Protein AF-A0A6V7K959-F1 (afdb_monomer_lite)

Secondary structure (DSSP, 8-state):
---HHHHHHHHHHSHHHHHHS-TTSTTT-HHHHHHHHHHHTGGGGS-----TTTSTTTS---

Radius of gyration: 14.24 Å; chains: 1; bounding box: 36×24×32 Å

Organism: NCBI:txid1563983

Structure (mmCIF, N/CA/C/O backbone):
data_AF-A0A6V7K959-F1
#
_entry.id   AF-A0A6V7K959-F1
#
loop_
_atom_site.group_PDB
_atom_site.id
_atom_site.type_symbol
_atom_site.label_atom_id
_atom_site.label_alt_id
_atom_site.label_comp_id
_atom_site.label_asym_id
_atom_site.label_entity_id
_atom_site.label_seq_id
_atom_site.pdbx_PDB_ins_code
_atom_site.Cartn_x
_atom_site.Cartn_y
_atom_site.Cartn_z
_atom_site.occupancy
_atom_site.B_iso_or_equiv
_atom_site.auth_seq_id
_atom_site.auth_comp_id
_atom_site.auth_asym_id
_atom_site.auth_atom_id
_atom_site.pdbx_PDB_model_num
ATOM 1 N N . GLU A 1 1 ? 13.789 -7.722 -6.110 1.00 57.12 1 GLU A N 1
ATOM 2 C CA . GLU A 1 1 ? 12.378 -8.101 -5.889 1.00 57.12 1 GLU A CA 1
ATOM 3 C C . GLU A 1 1 ? 11.558 -6.843 -5.626 1.00 57.12 1 GLU A C 1
ATOM 5 O O . GLU A 1 1 ? 12.070 -5.938 -4.974 1.00 57.12 1 GLU A O 1
ATOM 10 N N . GLN A 1 2 ? 10.334 -6.738 -6.147 1.00 66.69 2 GLN A N 1
ATOM 11 C CA . GLN A 1 2 ? 9.478 -5.556 -5.950 1.00 66.69 2 GLN A CA 1
ATOM 12 C C . GLN A 1 2 ? 8.491 -5.809 -4.817 1.00 66.69 2 GLN A C 1
ATOM 14 O O . GLN A 1 2 ? 7.321 -6.104 -5.027 1.00 66.69 2 GLN A O 1
ATOM 19 N N . LEU A 1 3 ? 8.997 -5.710 -3.593 1.00 75.75 3 LEU A N 1
ATOM 20 C CA . LEU A 1 3 ? 8.245 -6.079 -2.395 1.00 75.75 3 LEU A CA 1
ATOM 21 C C . LEU A 1 3 ? 7.460 -4.909 -1.792 1.00 75.75 3 LEU A C 1
ATOM 23 O O . LEU A 1 3 ? 6.690 -5.119 -0.864 1.00 75.75 3 LEU A O 1
ATOM 27 N N . LEU A 1 4 ? 7.639 -3.681 -2.295 1.00 79.06 4 LEU A N 1
ATOM 28 C CA . LEU A 1 4 ? 7.102 -2.472 -1.660 1.00 79.06 4 LEU A CA 1
ATOM 29 C C . LEU A 1 4 ? 5.582 -2.521 -1.480 1.00 79.06 4 LEU A C 1
ATOM 31 O O . LEU A 1 4 ? 5.107 -2.322 -0.370 1.00 79.06 4 LEU A O 1
ATOM 35 N N . HIS A 1 5 ? 4.821 -2.835 -2.529 1.00 78.75 5 HIS A N 1
ATOM 36 C CA . HIS A 1 5 ? 3.359 -2.904 -2.435 1.00 78.75 5 HIS A CA 1
ATOM 37 C C . HIS A 1 5 ? 2.887 -4.098 -1.580 1.00 78.75 5 HIS A C 1
ATOM 39 O O . HIS A 1 5 ? 1.907 -3.983 -0.846 1.00 78.75 5 HIS A O 1
ATOM 45 N N . THR A 1 6 ? 3.611 -5.222 -1.614 1.00 80.75 6 THR A N 1
ATOM 46 C CA . TH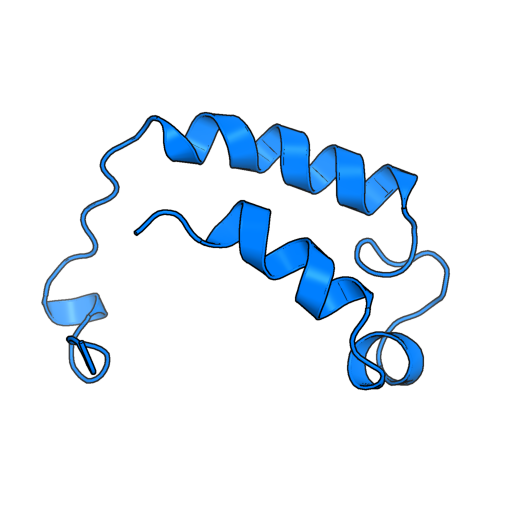R A 1 6 ? 3.295 -6.441 -0.850 1.00 80.75 6 THR A CA 1
ATOM 47 C C . THR A 1 6 ? 3.578 -6.290 0.643 1.00 80.75 6 THR A C 1
ATOM 49 O O . THR A 1 6 ? 2.825 -6.811 1.461 1.00 80.75 6 THR A O 1
ATOM 52 N N . MET A 1 7 ? 4.627 -5.551 1.014 1.00 87.00 7 MET A N 1
ATOM 53 C CA . MET A 1 7 ? 5.040 -5.336 2.406 1.00 87.00 7 MET A CA 1
ATOM 54 C C . MET A 1 7 ? 4.097 -4.402 3.170 1.00 87.00 7 MET A C 1
ATOM 56 O O . MET A 1 7 ? 3.993 -4.509 4.391 1.00 87.00 7 MET A O 1
ATOM 60 N N . LEU A 1 8 ? 3.364 -3.526 2.475 1.00 87.88 8 LEU A N 1
ATOM 61 C CA . LEU A 1 8 ? 2.468 -2.564 3.119 1.00 87.88 8 LEU A CA 1
ATOM 62 C C . LEU A 1 8 ? 1.307 -3.213 3.886 1.00 87.88 8 LEU A C 1
ATOM 64 O O . LEU A 1 8 ? 0.922 -2.682 4.922 1.00 87.88 8 LEU A O 1
ATOM 68 N N . ARG A 1 9 ? 0.774 -4.357 3.430 1.00 87.69 9 ARG A N 1
ATOM 69 C CA . ARG A 1 9 ? -0.310 -5.075 4.137 1.00 87.69 9 ARG A CA 1
ATOM 70 C C . ARG A 1 9 ? 0.160 -5.713 5.453 1.00 87.69 9 ARG A C 1
ATOM 72 O O . ARG A 1 9 ? -0.409 -5.409 6.493 1.00 87.69 9 ARG A O 1
ATOM 79 N N . PRO A 1 10 ? 1.234 -6.523 5.478 1.00 90.00 10 PRO A N 1
ATOM 80 C CA . PRO A 1 10 ? 1.794 -7.001 6.741 1.00 90.00 10 PRO A CA 1
ATOM 81 C C . PRO A 1 10 ? 2.178 -5.861 7.693 1.00 90.00 10 PRO A C 1
ATOM 83 O O . PRO A 1 10 ? 2.028 -5.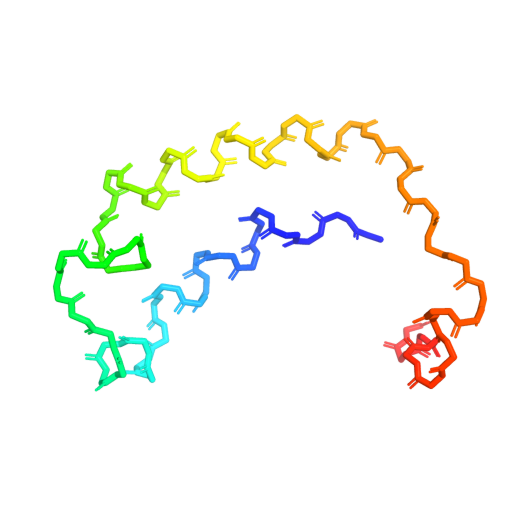995 8.905 1.00 90.00 10 PRO A O 1
ATOM 86 N N . MET A 1 11 ? 2.652 -4.730 7.157 1.00 89.75 11 MET A N 1
ATOM 87 C CA . MET A 1 11 ? 2.955 -3.548 7.961 1.00 89.75 11 MET A CA 1
ATOM 88 C C . MET A 1 11 ? 1.697 -2.892 8.539 1.00 89.75 11 MET A C 1
ATOM 90 O O . MET A 1 11 ? 1.739 -2.500 9.700 1.00 89.75 11 MET A O 1
ATOM 94 N N . SER A 1 12 ? 0.589 -2.778 7.798 1.00 91.31 12 SER A N 1
ATOM 95 C CA . SER A 1 12 ? -0.668 -2.240 8.347 1.00 91.31 12 SER A CA 1
ATOM 96 C C . SER A 1 12 ? -1.229 -3.107 9.469 1.00 91.31 12 SER A C 1
ATOM 98 O O . SER A 1 12 ? -1.731 -2.580 10.460 1.00 91.31 12 SER A O 1
ATOM 100 N N . ASP A 1 13 ? -1.088 -4.426 9.334 1.00 91.06 13 ASP A N 1
ATOM 101 C CA . ASP A 1 13 ? -1.622 -5.406 10.284 1.00 91.06 13 ASP A CA 1
ATOM 102 C C . ASP A 1 13 ? -0.726 -5.579 11.522 1.00 91.06 13 ASP A C 1
ATOM 104 O O . ASP A 1 13 ? -1.122 -6.190 12.519 1.00 91.06 13 ASP A O 1
ATOM 108 N N . ALA A 1 14 ? 0.496 -5.039 11.485 1.00 93.50 14 ALA A N 1
ATOM 109 C CA . ALA A 1 14 ? 1.420 -5.110 12.601 1.00 93.50 14 ALA A CA 1
ATOM 110 C C . ALA A 1 14 ? 0.894 -4.317 13.805 1.00 93.50 14 ALA A C 1
ATOM 112 O O . ALA A 1 14 ? 0.489 -3.158 13.705 1.00 93.50 14 ALA A O 1
ATOM 113 N N . ARG A 1 15 ? 0.999 -4.917 14.995 1.00 92.69 15 ARG A N 1
ATOM 114 C CA . ARG A 1 15 ? 0.608 -4.276 16.258 1.00 92.69 15 ARG A CA 1
ATOM 115 C C . ARG A 1 15 ? 1.318 -2.937 16.482 1.00 92.69 15 ARG A C 1
ATOM 117 O O . ARG A 1 15 ? 0.693 -1.986 16.941 1.00 92.69 15 ARG A O 1
ATOM 124 N N . SER A 1 16 ? 2.595 -2.850 16.112 1.00 92.69 16 SER A N 1
ATOM 125 C CA . SER A 1 16 ? 3.374 -1.611 16.182 1.00 92.69 16 SER A CA 1
ATOM 126 C C . SER A 1 16 ? 2.729 -0.481 15.385 1.00 92.69 16 SER A C 1
ATOM 128 O O . SER A 1 16 ? 2.749 0.661 15.824 1.00 92.69 16 SER A O 1
ATOM 130 N N . THR A 1 17 ? 2.093 -0.779 14.255 1.00 92.56 17 THR A N 1
ATOM 131 C CA . THR A 1 17 ? 1.411 0.231 13.445 1.00 92.56 17 THR A CA 1
ATOM 132 C C . THR A 1 17 ? 0.173 0.778 14.149 1.00 92.56 17 THR A C 1
ATOM 134 O O . THR A 1 17 ? -0.065 1.984 14.125 1.00 92.56 17 THR A O 1
ATOM 137 N N . ALA A 1 18 ? -0.579 -0.072 14.852 1.00 91.12 18 ALA A N 1
ATOM 138 C CA . ALA A 1 18 ? -1.706 0.370 15.672 1.00 91.12 18 ALA A CA 1
ATOM 139 C C . ALA A 1 18 ? -1.267 1.201 16.893 1.00 91.12 18 ALA A C 1
ATOM 141 O O . ALA A 1 18 ? -1.994 2.098 17.314 1.00 91.12 18 ALA A O 1
ATOM 142 N N . GLU A 1 19 ? -0.090 0.917 17.451 1.00 94.38 19 GLU A N 1
ATOM 143 C CA . GLU A 1 19 ? 0.440 1.615 18.629 1.00 94.38 19 GLU A CA 1
ATOM 144 C C . GLU A 1 19 ? 1.170 2.922 18.278 1.00 94.38 19 GLU A C 1
ATOM 146 O O . GLU A 1 19 ? 1.172 3.851 19.082 1.00 94.38 19 GLU A O 1
ATOM 151 N N . MET A 1 20 ? 1.777 3.015 17.090 1.00 94.56 20 MET A N 1
ATOM 152 C CA . MET A 1 20 ? 2.631 4.147 16.701 1.00 94.56 20 MET A CA 1
ATOM 153 C C . MET A 1 20 ? 1.960 5.162 15.772 1.00 94.56 20 MET A C 1
ATOM 155 O O . MET A 1 20 ? 2.460 6.278 15.649 1.00 94.56 20 MET A O 1
ATOM 159 N N . TYR A 1 21 ? 0.859 4.799 15.109 1.00 93.75 21 TYR A N 1
ATOM 160 C CA . TYR A 1 21 ? 0.186 5.671 14.147 1.00 93.75 21 TYR A CA 1
ATOM 161 C C . TYR A 1 21 ? -1.249 5.992 14.559 1.00 93.75 21 TYR A C 1
ATOM 163 O O . TYR A 1 21 ? -1.948 5.173 15.154 1.00 93.75 21 TYR A O 1
ATOM 171 N N . GLU A 1 22 ? -1.719 7.176 14.174 1.00 92.56 22 GLU A N 1
ATOM 172 C CA . GLU A 1 22 ? -3.101 7.616 14.378 1.00 92.56 22 GLU A CA 1
ATOM 173 C C . GLU A 1 22 ? -4.087 6.871 13.463 1.00 92.56 22 GLU A C 1
ATOM 175 O O . GLU A 1 22 ? -3.722 6.406 12.383 1.00 92.56 22 GLU A O 1
ATOM 180 N N . GLU A 1 23 ? -5.360 6.777 13.852 1.00 88.44 23 GLU A N 1
ATOM 181 C CA . GLU A 1 23 ? -6.403 6.077 13.073 1.00 88.44 23 GLU A CA 1
ATOM 182 C C . GLU A 1 23 ? -6.612 6.651 11.665 1.00 88.44 23 GLU A C 1
ATOM 184 O O . GLU A 1 23 ? -6.952 5.922 10.735 1.00 88.44 23 GLU A O 1
ATOM 189 N N . THR A 1 24 ? -6.358 7.946 11.489 1.00 87.88 24 THR A N 1
ATOM 190 C CA . THR A 1 24 ? -6.433 8.648 10.201 1.00 87.88 24 THR A CA 1
ATOM 191 C C . THR A 1 24 ? -5.170 8.491 9.351 1.00 87.88 24 THR A C 1
ATOM 193 O O . THR A 1 24 ? -5.137 8.965 8.214 1.00 87.88 24 THR A O 1
ATOM 196 N N . SER A 1 25 ? -4.130 7.829 9.866 1.00 91.38 25 SER A N 1
ATOM 197 C CA . SER A 1 25 ? -2.877 7.610 9.144 1.00 91.38 25 SER A CA 1
ATOM 198 C C . SER A 1 25 ? -3.049 6.680 7.939 1.00 91.38 25 SER A C 1
ATOM 200 O O . SER A 1 25 ? -3.931 5.820 7.896 1.00 91.38 25 SER A O 1
ATOM 202 N N . PHE A 1 26 ? -2.143 6.808 6.968 1.00 90.06 26 PHE A N 1
ATOM 203 C CA . PHE A 1 26 ? -2.155 6.012 5.738 1.00 90.06 26 PHE A CA 1
ATOM 204 C C . PHE A 1 26 ? -2.121 4.501 5.980 1.00 90.06 26 PHE A C 1
ATOM 206 O O . PHE A 1 26 ? -2.789 3.764 5.263 1.00 90.06 26 PHE A O 1
ATOM 213 N N . LEU A 1 27 ? -1.358 4.043 6.976 1.00 90.38 27 LEU A N 1
ATOM 214 C CA . LEU A 1 27 ? -1.218 2.615 7.263 1.00 90.38 27 LEU A CA 1
ATOM 215 C C . LEU A 1 27 ? -2.411 2.043 8.039 1.00 90.38 27 LEU A C 1
ATOM 217 O O . LEU A 1 27 ? -2.644 0.842 7.961 1.00 90.38 27 LEU A O 1
ATOM 221 N N . ARG A 1 28 ? -3.174 2.872 8.768 1.00 91.69 28 ARG A N 1
ATOM 222 C CA . ARG A 1 28 ? -4.351 2.425 9.538 1.00 91.69 28 ARG A CA 1
ATOM 223 C C . ARG A 1 28 ? -5.672 2.615 8.798 1.00 91.69 28 ARG A C 1
ATOM 225 O O . ARG A 1 28 ? -6.636 1.916 9.096 1.00 91.69 28 ARG A O 1
ATOM 232 N N . ASN A 1 29 ? -5.728 3.526 7.830 1.00 92.81 29 ASN A N 1
ATOM 233 C CA . ASN A 1 29 ? -6.916 3.744 7.019 1.00 92.81 29 ASN A CA 1
ATOM 234 C C . ASN A 1 29 ? -6.883 2.853 5.761 1.00 92.81 29 ASN A C 1
ATOM 236 O O . ASN A 1 29 ? -6.084 3.111 4.858 1.00 92.81 29 ASN A O 1
ATOM 240 N N . PRO A 1 30 ? -7.781 1.858 5.630 1.00 90.00 30 PRO A N 1
ATOM 241 C CA . PRO A 1 30 ? -7.753 0.906 4.519 1.00 90.00 30 PRO A CA 1
ATOM 242 C C . PRO A 1 30 ? -7.964 1.563 3.148 1.00 90.00 30 PRO A C 1
ATOM 244 O O . PRO A 1 30 ? -7.437 1.077 2.150 1.00 90.00 30 PRO A O 1
ATOM 247 N N . ASN A 1 31 ? -8.687 2.686 3.074 1.00 92.50 31 ASN A N 1
ATOM 248 C CA . ASN A 1 31 ? -8.872 3.408 1.814 1.00 92.50 31 ASN A CA 1
ATOM 249 C C . ASN A 1 31 ? -7.564 4.070 1.362 1.00 92.50 31 ASN A C 1
ATOM 251 O O . ASN A 1 31 ? -7.198 3.984 0.191 1.00 92.50 31 ASN A O 1
ATOM 255 N N . LEU A 1 32 ? -6.838 4.691 2.298 1.00 92.56 32 LEU A N 1
ATOM 256 C CA . LEU A 1 32 ? -5.544 5.323 2.024 1.00 92.56 32 LEU A CA 1
ATOM 257 C C . LEU A 1 32 ? -4.449 4.285 1.755 1.00 92.56 32 LEU A C 1
ATOM 259 O O . LEU A 1 32 ? -3.623 4.483 0.865 1.00 92.56 32 LEU A O 1
ATOM 263 N N . LEU A 1 33 ? -4.477 3.161 2.471 1.00 91.75 33 LEU A N 1
ATOM 264 C CA . LEU A 1 33 ? -3.582 2.031 2.245 1.00 91.75 33 LEU A CA 1
ATOM 265 C C . LEU A 1 33 ? -3.770 1.450 0.839 1.00 91.75 33 LEU A C 1
ATOM 267 O O . LEU A 1 33 ? -2.799 1.284 0.107 1.00 91.75 33 LEU A O 1
ATOM 271 N N . ASN A 1 34 ? -5.016 1.189 0.431 1.00 91.44 34 ASN A N 1
ATOM 272 C CA . ASN A 1 34 ? -5.314 0.691 -0.912 1.00 91.44 34 ASN A CA 1
ATOM 273 C C . ASN A 1 34 ? -4.940 1.702 -1.998 1.00 91.44 34 ASN A C 1
ATOM 275 O O . ASN A 1 34 ? -4.458 1.309 -3.057 1.00 91.44 34 ASN A O 1
ATOM 279 N N . PHE A 1 35 ? -5.130 2.998 -1.748 1.00 92.94 35 PHE A N 1
ATOM 280 C CA . PHE A 1 35 ? -4.662 4.044 -2.653 1.00 92.94 35 PHE A CA 1
ATOM 281 C C . PHE A 1 35 ? -3.136 4.007 -2.824 1.00 92.94 35 PHE A C 1
ATOM 283 O O . PHE A 1 35 ? -2.641 4.019 -3.949 1.00 92.94 35 PHE A O 1
ATOM 290 N N . LEU A 1 36 ? -2.389 3.887 -1.723 1.00 90.38 36 LEU A N 1
ATOM 291 C CA . LEU A 1 36 ? -0.930 3.788 -1.755 1.00 90.38 36 LEU A CA 1
ATOM 292 C C . LEU A 1 36 ? -0.456 2.524 -2.488 1.00 90.38 36 LEU A C 1
ATOM 294 O O . LEU A 1 36 ? 0.470 2.597 -3.292 1.00 90.38 36 LEU A O 1
ATOM 298 N N . ILE A 1 37 ? -1.113 1.383 -2.261 1.00 89.62 37 ILE A N 1
ATOM 299 C CA . ILE A 1 37 ? -0.817 0.129 -2.967 1.00 89.62 37 ILE A CA 1
ATOM 300 C C . ILE A 1 37 ? -1.009 0.302 -4.477 1.00 89.62 37 ILE A C 1
ATOM 302 O O . ILE A 1 37 ? -0.102 -0.046 -5.224 1.00 89.62 37 ILE A O 1
ATOM 306 N N . HIS A 1 38 ? -2.119 0.896 -4.927 1.00 90.06 38 HIS A N 1
ATOM 307 C CA . HIS A 1 38 ? -2.354 1.135 -6.358 1.00 90.06 38 HIS A CA 1
ATOM 308 C C . HIS A 1 38 ? -1.339 2.099 -6.986 1.00 90.06 38 HIS A C 1
ATOM 310 O O . HIS A 1 38 ? -1.025 1.966 -8.163 1.00 90.06 38 HIS A O 1
ATOM 316 N N . ILE A 1 39 ? -0.796 3.063 -6.234 1.00 89.88 39 ILE A N 1
ATOM 317 C CA . ILE A 1 39 ? 0.282 3.934 -6.740 1.00 89.88 39 ILE A CA 1
ATOM 318 C C . ILE A 1 39 ? 1.594 3.159 -6.906 1.00 89.88 39 ILE A C 1
ATOM 320 O O . ILE A 1 39 ? 2.362 3.425 -7.831 1.00 89.88 39 ILE A O 1
ATOM 324 N N . LEU A 1 40 ? 1.875 2.222 -6.000 1.00 86.31 40 LEU A N 1
ATOM 325 C CA . LEU A 1 40 ? 3.114 1.442 -5.997 1.00 86.31 40 LEU A CA 1
ATOM 326 C C . LEU A 1 40 ? 3.046 0.195 -6.888 1.00 86.31 40 LEU A C 1
ATOM 328 O O . LEU A 1 40 ? 4.089 -0.351 -7.238 1.00 86.31 40 LEU A O 1
ATOM 332 N N . GLU A 1 41 ? 1.851 -0.260 -7.257 1.00 86.12 41 GLU A N 1
ATOM 333 C CA . GLU A 1 41 ? 1.637 -1.407 -8.142 1.00 86.12 41 GLU A CA 1
ATOM 334 C C . GLU A 1 41 ? 2.312 -1.214 -9.516 1.00 86.12 41 GLU A C 1
ATOM 336 O O . GLU A 1 41 ? 3.105 -2.079 -9.885 1.00 86.12 41 GLU A O 1
ATOM 341 N N . PRO A 1 42 ? 2.180 -0.070 -10.218 1.00 87.12 42 PRO A N 1
ATOM 342 C CA . PRO A 1 42 ? 2.926 0.190 -11.451 1.00 87.12 42 PRO A CA 1
ATOM 343 C C . PRO A 1 42 ? 4.448 0.143 -11.283 1.00 87.12 42 PRO A C 1
ATOM 345 O O . PRO A 1 42 ? 5.157 -0.222 -12.215 1.00 87.12 42 PRO A O 1
ATOM 348 N N . LEU A 1 43 ? 4.985 0.463 -10.095 1.00 83.12 43 LEU A N 1
ATOM 349 C CA . LEU A 1 43 ? 6.429 0.360 -9.836 1.00 83.12 43 LEU A CA 1
ATOM 350 C C . LEU A 1 43 ? 6.928 -1.092 -9.896 1.00 83.12 43 LEU A C 1
ATOM 352 O O . LEU A 1 43 ? 8.126 -1.314 -10.086 1.00 83.12 43 LEU A O 1
ATOM 356 N N . SER A 1 44 ? 6.024 -2.072 -9.774 1.00 78.56 44 SER A N 1
ATOM 357 C CA . SER A 1 44 ? 6.331 -3.488 -9.986 1.00 78.56 44 SER A CA 1
ATOM 358 C C . SER A 1 44 ? 6.583 -3.858 -11.456 1.00 78.56 44 SER A C 1
ATOM 360 O O . SER A 1 44 ? 7.107 -4.924 -11.757 1.00 78.56 44 SER A O 1
ATOM 362 N N . GLU A 1 45 ? 6.316 -2.970 -12.406 1.00 82.19 45 GLU A N 1
ATOM 363 C CA . GLU A 1 45 ? 6.657 -3.225 -13.810 1.00 82.19 45 GLU A CA 1
ATOM 364 C C . GLU A 1 45 ? 8.074 -2.739 -14.156 1.00 82.19 45 GLU A C 1
ATOM 366 O O . GLU A 1 45 ? 8.668 -3.165 -15.148 1.00 82.19 45 GLU A O 1
ATOM 371 N N . PHE A 1 46 ? 8.667 -1.882 -13.317 1.00 81.19 46 PHE A N 1
ATOM 372 C CA . PHE A 1 46 ? 9.976 -1.285 -13.576 1.00 81.19 46 PHE A CA 1
ATOM 373 C C . PHE A 1 46 ? 11.109 -2.082 -12.937 1.00 81.19 46 PHE A C 1
ATOM 375 O O . PHE A 1 46 ? 11.141 -2.301 -11.725 1.00 81.19 46 PHE A O 1
ATOM 382 N N . HIS A 1 47 ? 12.118 -2.430 -13.737 1.00 74.81 47 HIS A N 1
ATOM 383 C CA . HIS A 1 47 ? 13.356 -3.015 -13.231 1.00 74.81 47 HIS A CA 1
ATOM 384 C C . HIS A 1 47 ? 14.213 -1.946 -12.528 1.00 74.81 47 HIS A C 1
ATOM 386 O O . HIS A 1 47 ? 15.137 -1.376 -13.107 1.00 74.81 47 HIS A O 1
ATOM 392 N N . ILE A 1 48 ? 13.872 -1.645 -11.272 1.00 77.38 48 ILE A N 1
ATOM 393 C CA . ILE A 1 48 ? 14.609 -0.695 -10.435 1.00 77.38 48 ILE A CA 1
ATOM 394 C C . ILE A 1 48 ? 15.871 -1.390 -9.916 1.00 77.38 48 ILE A C 1
ATOM 396 O O . ILE A 1 48 ? 15.827 -2.179 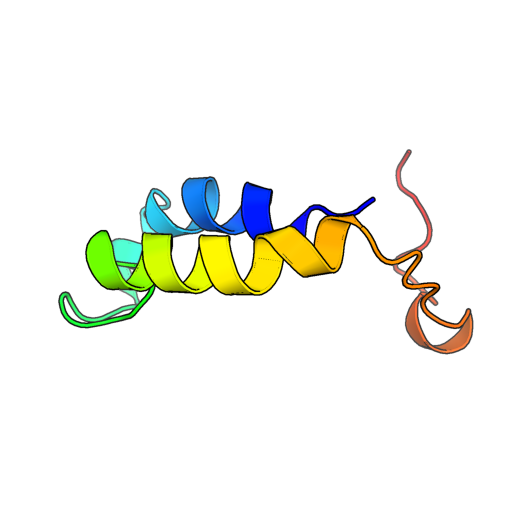-8.970 1.00 77.38 48 ILE A O 1
ATOM 400 N N . VAL A 1 49 ? 17.005 -1.092 -10.547 1.00 77.12 49 VAL A N 1
ATOM 401 C CA . VAL A 1 49 ? 18.324 -1.544 -10.092 1.00 77.12 49 VAL A CA 1
ATOM 402 C C . VAL A 1 49 ? 18.868 -0.519 -9.110 1.00 77.12 49 VAL A C 1
ATOM 404 O O . VAL A 1 49 ? 19.206 0.599 -9.489 1.00 77.12 49 VAL A O 1
ATOM 407 N N . LEU A 1 50 ? 18.961 -0.899 -7.838 1.00 74.38 50 LEU A N 1
ATOM 408 C CA . LEU A 1 50 ? 19.669 -0.098 -6.847 1.00 74.38 50 LEU A CA 1
ATOM 409 C C . LEU A 1 50 ? 21.178 -0.272 -7.050 1.00 74.38 50 LEU A C 1
ATOM 411 O O . LEU A 1 50 ? 21.681 -1.395 -7.125 1.00 74.38 50 LEU A O 1
ATOM 415 N N . GLU A 1 51 ? 21.905 0.840 -7.143 1.00 76.69 51 GLU A N 1
ATOM 416 C CA . GLU A 1 51 ? 23.355 0.814 -7.329 1.00 76.69 51 GLU A CA 1
ATOM 417 C C . GLU A 1 51 ? 24.073 0.094 -6.175 1.00 76.69 51 GLU A C 1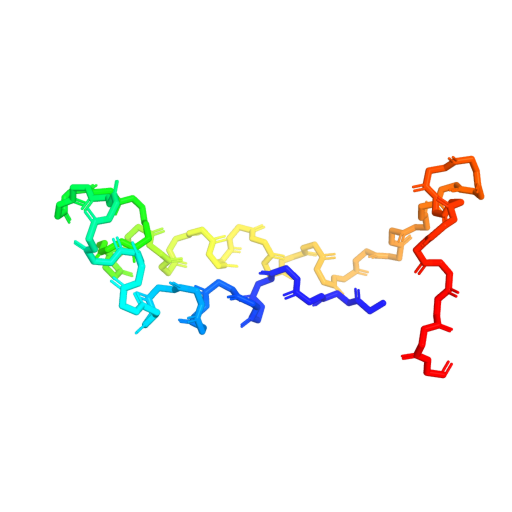
ATOM 419 O O . GLU A 1 51 ? 23.607 0.050 -5.034 1.00 76.69 51 GLU A O 1
ATOM 424 N 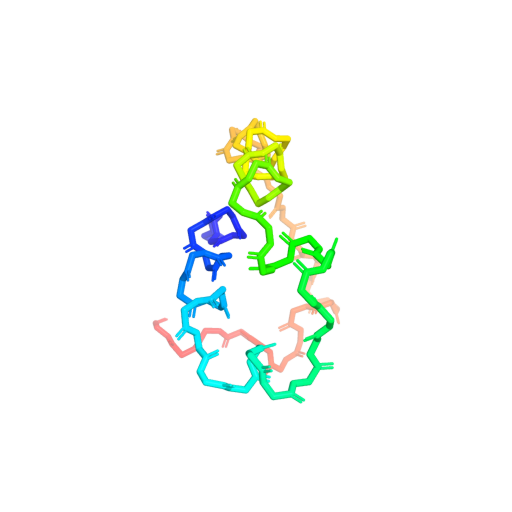N . LYS A 1 52 ? 25.253 -0.473 -6.458 1.00 68.12 52 LYS A N 1
ATOM 425 C CA . LYS A 1 52 ? 26.030 -1.262 -5.483 1.00 68.12 52 LYS A CA 1
ATOM 426 C C . LYS A 1 52 ? 26.477 -0.467 -4.255 1.00 68.12 52 LYS A C 1
ATOM 428 O O . LYS A 1 52 ? 26.660 -1.046 -3.191 1.00 68.12 52 LYS A O 1
ATOM 433 N N . SER A 1 53 ? 26.636 0.846 -4.396 1.00 77.19 53 SER A N 1
ATOM 434 C CA . SER A 1 53 ? 26.895 1.774 -3.289 1.00 77.19 53 SER A CA 1
ATOM 435 C C . SER A 1 53 ? 25.711 1.868 -2.319 1.00 77.19 53 SER A C 1
ATOM 437 O O . SER A 1 53 ? 25.923 2.022 -1.122 1.00 77.19 53 SER A O 1
ATOM 439 N N . LEU A 1 54 ? 24.480 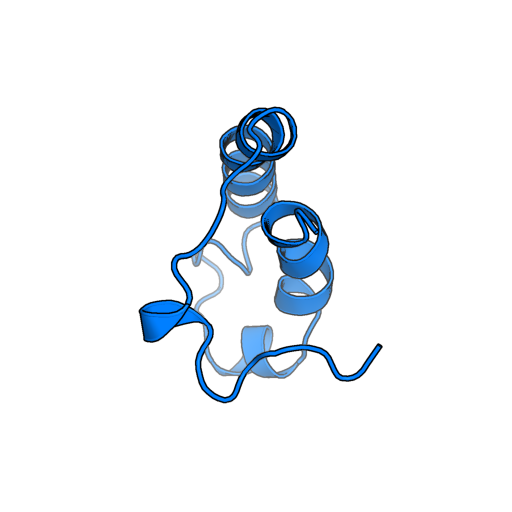1.729 -2.824 1.00 65.25 54 LEU A N 1
ATOM 440 C CA . LEU A 1 54 ? 23.228 1.811 -2.061 1.00 65.25 54 LEU A CA 1
ATOM 441 C C . LEU A 1 54 ? 22.777 0.452 -1.510 1.00 65.25 54 LEU A C 1
ATOM 443 O O . LEU A 1 54 ? 22.039 0.393 -0.533 1.00 65.25 54 LEU A O 1
ATOM 447 N N . THR A 1 55 ? 23.218 -0.642 -2.130 1.00 68.44 55 THR A N 1
ATOM 448 C CA . THR A 1 55 ? 22.939 -2.023 -1.687 1.00 68.44 55 THR A CA 1
ATOM 449 C C . THR A 1 55 ? 24.070 -2.624 -0.849 1.00 68.44 55 THR A C 1
ATOM 451 O O . THR A 1 55 ? 23.998 -3.790 -0.437 1.00 68.44 55 THR A O 1
ATOM 454 N N . HIS A 1 56 ? 25.114 -1.838 -0.567 1.00 61.34 56 HIS A N 1
ATOM 455 C CA . HIS A 1 56 ? 26.239 -2.249 0.263 1.00 61.34 56 HIS A CA 1
ATOM 456 C C . HIS A 1 56 ? 25.759 -2.565 1.688 1.00 61.34 56 HIS A C 1
ATOM 458 O O . HIS A 1 56 ? 25.169 -1.721 2.355 1.00 61.34 56 HIS A O 1
ATOM 464 N N . GLY A 1 57 ? 25.974 -3.802 2.144 1.00 65.50 57 GLY A N 1
ATOM 465 C CA . GLY A 1 57 ? 25.503 -4.289 3.450 1.00 65.50 57 GLY A CA 1
ATOM 466 C C . GLY A 1 57 ? 24.077 -4.861 3.470 1.00 65.50 57 GLY A C 1
ATOM 467 O O . GLY A 1 57 ? 23.685 -5.444 4.474 1.00 65.50 57 GLY A O 1
ATOM 468 N N . ILE A 1 58 ? 23.328 -4.756 2.366 1.00 68.19 58 ILE A N 1
ATOM 469 C CA . ILE A 1 58 ? 21.963 -5.308 2.203 1.00 68.19 58 ILE A CA 1
ATOM 470 C C . ILE A 1 58 ? 21.948 -6.430 1.143 1.00 68.19 58 ILE A C 1
ATOM 472 O O . ILE A 1 58 ? 20.914 -7.008 0.824 1.00 68.19 58 ILE A O 1
ATOM 476 N N . SER A 1 59 ? 23.112 -6.742 0.566 1.00 54.59 59 SER A N 1
ATOM 477 C CA . SER A 1 59 ? 23.263 -7.748 -0.485 1.00 54.59 59 SER A CA 1
ATOM 478 C C . SER A 1 59 ? 22.987 -9.162 0.054 1.00 54.59 59 SER A C 1
ATOM 480 O O . SER A 1 59 ? 23.875 -9.797 0.606 1.00 54.59 59 SER A O 1
ATOM 482 N N . SER A 1 60 ? 21.743 -9.607 -0.142 1.00 49.88 60 SER A N 1
ATOM 483 C CA . SER A 1 60 ? 21.221 -10.983 -0.166 1.00 49.88 60 SER A CA 1
ATOM 484 C C . SER A 1 60 ? 21.612 -11.911 0.993 1.00 49.88 60 SER A C 1
ATOM 486 O O . SER A 1 60 ? 22.613 -12.619 0.948 1.00 49.88 60 SER A O 1
ATOM 488 N N . ILE A 1 61 ? 20.723 -12.006 1.985 1.00 42.75 61 ILE A N 1
ATOM 489 C CA . ILE A 1 61 ? 20.423 -13.290 2.632 1.00 42.75 61 ILE A CA 1
ATOM 490 C C . ILE A 1 61 ? 19.329 -13.939 1.772 1.00 42.75 61 ILE A C 1
ATOM 492 O O . ILE A 1 61 ? 18.152 -13.817 2.094 1.00 42.75 61 ILE A O 1
ATOM 496 N N . CYS A 1 62 ? 19.711 -14.504 0.628 1.00 35.94 62 CYS A N 1
ATOM 497 C CA . CYS A 1 62 ? 18.963 -15.457 -0.205 1.00 35.94 62 CYS A CA 1
ATOM 498 C C . CYS A 1 62 ? 19.909 -15.952 -1.298 1.00 35.94 62 CYS A C 1
ATOM 500 O O . CYS A 1 62 ? 20.554 -15.078 -1.930 1.00 35.94 62 CYS A O 1
#

InterPro domains:
  IPR004012 RUN domain [PS50826] (1-55)
  IPR037213 RUN domain superfamily [G3DSA:1.20.58.900] (1-59)
  IPR037213 RUN domain superfamily [SSF140741] (1-53)
  IPR047278 DENN domain-containing protein 5A/B [PTHR46070] (1-59)

pLDDT: mean 81.72, std 13.34, range [35.94, 94.56]

Foldseek 3Di:
DLCVLVVLQVVLVDPVCVVPDDCPDLSNDVVSNVVVSVVSVVVVVDPDDDDCVRCPVVPDPD

Sequence (62 aa):
EQLLHTMLRPMSDARSTAEMYEETSFLRNPNLLNFLIHILEPLSEFHIVLEKSLTHGISSIC